Protein AF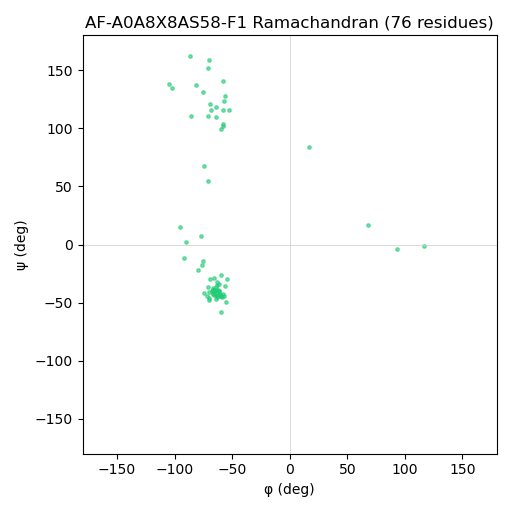-A0A8X8AS58-F1 (afdb_monomer)

Organism: Brassica carinata (NCBI:txid52824)

Sequence (78 aa):
MANQLQTPLSTSPKPGLTKEEEQQDSQEMVAMQAERIVYSLTFPMVFKAALEMGVIDTMAAVEAGMWLSPSEIVSSPY

Structure (mmCIF, N/CA/C/O backbone):
data_AF-A0A8X8AS58-F1
#
_entry.id   AF-A0A8X8AS58-F1
#
loop_
_atom_site.group_PDB
_atom_site.id
_atom_site.type_symbol
_atom_site.label_atom_id
_atom_site.label_alt_id
_atom_site.label_comp_id
_atom_site.label_asym_id
_atom_site.label_entity_id
_atom_site.label_seq_id
_atom_site.pdbx_PDB_ins_code
_atom_site.Cartn_x
_atom_site.Cartn_y
_atom_site.Cartn_z
_atom_site.occupancy
_atom_site.B_iso_or_equiv
_atom_site.auth_seq_id
_atom_site.auth_comp_id
_atom_site.auth_asym_id
_atom_site.auth_atom_id
_atom_site.pdbx_PDB_model_num
ATOM 1 N N . MET A 1 1 ? -19.338 -1.258 -13.901 1.00 38.59 1 MET A N 1
ATOM 2 C CA . MET A 1 1 ? -18.517 -0.712 -12.801 1.00 38.59 1 MET A CA 1
ATOM 3 C C . MET A 1 1 ? -19.386 -0.778 -11.552 1.00 38.59 1 MET A C 1
ATOM 5 O O . MET A 1 1 ? -20.335 -0.012 -11.453 1.00 38.59 1 MET A O 1
ATOM 9 N N . ALA A 1 2 ? -19.217 -1.811 -10.723 1.00 33.41 2 ALA A N 1
ATOM 10 C CA . ALA A 1 2 ? -20.102 -2.055 -9.586 1.00 33.41 2 ALA A CA 1
ATOM 11 C C . ALA A 1 2 ? -19.613 -1.238 -8.387 1.00 33.41 2 ALA A C 1
ATOM 13 O O . ALA A 1 2 ? -18.543 -1.499 -7.843 1.00 33.41 2 ALA A O 1
ATOM 14 N N . ASN A 1 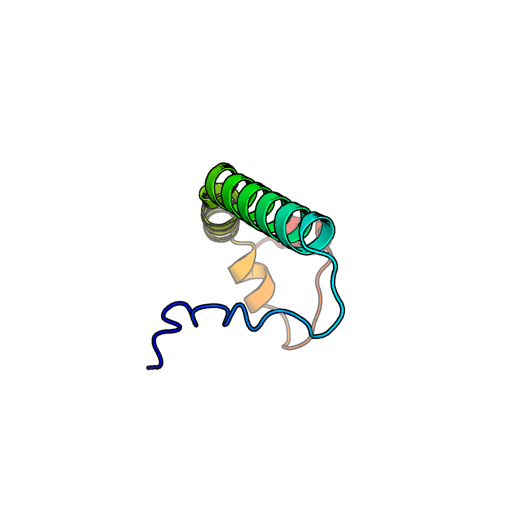3 ? -20.391 -0.228 -8.011 1.00 46.75 3 ASN A N 1
ATOM 15 C CA . ASN A 1 3 ? -20.177 0.520 -6.785 1.00 46.75 3 ASN A CA 1
ATOM 16 C C . ASN A 1 3 ? -20.552 -0.408 -5.624 1.00 46.75 3 ASN A C 1
ATOM 18 O O . ASN A 1 3 ? -21.728 -0.725 -5.457 1.00 46.75 3 ASN A O 1
ATOM 22 N N . GLN A 1 4 ? -19.559 -0.850 -4.850 1.00 51.88 4 GLN A N 1
ATOM 23 C CA . GLN A 1 4 ? -19.712 -1.615 -3.604 1.00 51.88 4 GLN A CA 1
ATOM 24 C C . GLN A 1 4 ? -20.269 -0.704 -2.494 1.00 51.88 4 GLN A C 1
ATOM 26 O O . GLN A 1 4 ? -19.665 -0.522 -1.437 1.00 51.88 4 GLN A O 1
ATOM 31 N N . LEU A 1 5 ? -21.404 -0.060 -2.776 1.00 52.72 5 LEU A N 1
ATOM 32 C CA . LEU A 1 5 ? -22.210 0.678 -1.820 1.00 52.72 5 LEU A CA 1
ATOM 33 C C . LEU A 1 5 ? -22.638 -0.320 -0.753 1.00 52.72 5 LEU A C 1
ATOM 35 O O . LEU A 1 5 ? -23.528 -1.130 -0.990 1.00 52.72 5 LEU A O 1
ATOM 39 N N . GLN A 1 6 ? -21.906 -0.279 0.362 1.00 56.38 6 GLN A N 1
ATOM 40 C CA . GLN A 1 6 ? -22.316 -0.654 1.709 1.00 56.38 6 GLN A CA 1
ATOM 41 C C . GLN A 1 6 ? -23.586 -1.500 1.697 1.00 56.38 6 GLN A C 1
ATOM 43 O O . GLN A 1 6 ? -24.691 -0.976 1.834 1.00 56.38 6 GLN A O 1
ATOM 48 N N . THR A 1 7 ? -23.432 -2.810 1.498 1.00 47.41 7 THR A N 1
ATOM 49 C CA . THR A 1 7 ? -24.498 -3.747 1.837 1.00 47.41 7 THR A CA 1
ATOM 50 C C . THR A 1 7 ? -24.870 -3.452 3.285 1.00 47.41 7 THR A C 1
ATOM 52 O O . THR A 1 7 ? -23.998 -3.604 4.149 1.00 47.41 7 THR A O 1
ATOM 55 N N . PRO A 1 8 ? -26.103 -2.996 3.573 1.00 48.53 8 PRO A N 1
ATOM 56 C CA . PRO A 1 8 ? -26.562 -2.908 4.942 1.00 48.53 8 PRO A CA 1
ATOM 57 C C . PRO A 1 8 ? -26.436 -4.328 5.475 1.00 48.53 8 PRO A C 1
ATOM 59 O O . PRO A 1 8 ? -27.046 -5.247 4.921 1.00 48.53 8 PRO A O 1
ATOM 62 N N . LEU A 1 9 ? -25.567 -4.530 6.464 1.00 52.72 9 LEU A N 1
ATOM 63 C CA . LEU A 1 9 ? -25.500 -5.787 7.190 1.00 52.72 9 LEU A CA 1
ATOM 64 C C . LEU A 1 9 ? -26.896 -5.972 7.773 1.00 52.72 9 LEU A C 1
ATOM 66 O O . LEU A 1 9 ? -27.289 -5.267 8.697 1.00 52.72 9 LEU A O 1
ATOM 70 N N . SER A 1 10 ? -27.683 -6.832 7.127 1.00 46.97 10 SER A N 1
ATOM 71 C CA . SER A 1 10 ? -28.997 -7.218 7.603 1.00 46.97 10 SER A CA 1
ATOM 72 C C . SER A 1 10 ? -28.778 -7.803 8.990 1.00 46.97 10 SER A C 1
ATOM 74 O O . SER A 1 10 ? -28.274 -8.915 9.131 1.00 46.97 10 SER A O 1
ATOM 76 N N . THR A 1 11 ? -29.102 -7.025 10.019 1.00 56.56 11 THR A N 1
ATOM 77 C CA . THR A 1 11 ? -29.193 -7.493 11.397 1.00 56.56 11 THR A CA 1
ATOM 78 C C . THR A 1 11 ? -30.475 -8.309 11.496 1.00 56.56 11 THR A C 1
ATOM 80 O O . THR A 1 11 ? -31.469 -7.880 12.078 1.00 56.56 11 THR A O 1
ATOM 83 N N . SER A 1 12 ? -30.512 -9.459 10.825 1.00 57.94 12 SER A N 1
ATOM 84 C CA . SER A 1 12 ? -31.470 -10.497 11.173 1.00 57.94 12 SER A CA 1
ATOM 85 C C . SER A 1 12 ? -31.041 -11.021 12.545 1.00 57.94 12 SER A C 1
ATOM 87 O O . SER A 1 12 ? -29.930 -11.559 12.630 1.00 57.94 12 SER A O 1
ATOM 89 N N . PRO A 1 13 ? -31.857 -10.862 13.605 1.00 54.78 13 PRO A N 1
ATO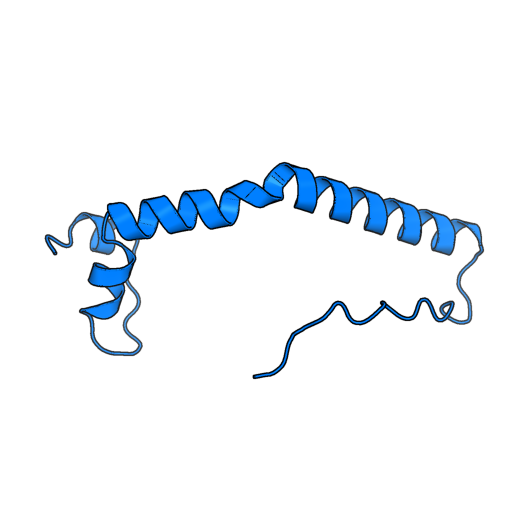M 90 C CA . PRO A 1 13 ? -31.516 -11.375 14.924 1.00 54.78 13 PRO A CA 1
ATOM 91 C C . PRO A 1 13 ? -31.249 -12.868 14.797 1.00 54.78 13 PRO A C 1
ATOM 93 O O . PRO A 1 13 ? -32.050 -13.604 14.207 1.00 54.78 13 PRO A O 1
ATOM 96 N N . LYS A 1 14 ? -30.097 -13.318 15.290 1.00 58.62 14 LYS A N 1
ATOM 97 C CA . LYS A 1 14 ? -29.736 -14.733 15.250 1.00 58.62 14 LYS A CA 1
ATOM 98 C C . LYS A 1 14 ? -30.759 -15.478 16.121 1.00 58.62 14 LYS A C 1
ATOM 100 O O . LYS A 1 14 ? -30.848 -15.168 17.310 1.00 58.62 14 LYS A O 1
ATOM 105 N N . PRO A 1 15 ? -31.566 -16.411 15.578 1.00 47.91 15 PRO A N 1
ATOM 106 C CA . PRO A 1 15 ? -32.632 -17.030 16.359 1.00 47.91 15 PRO A CA 1
ATOM 107 C C . PRO A 1 15 ? -32.015 -17.836 17.508 1.00 47.91 15 PRO A C 1
ATOM 109 O O . PRO A 1 15 ? -31.366 -18.850 17.263 1.00 47.91 15 PRO A O 1
ATOM 112 N N . GLY A 1 16 ? -32.184 -17.362 18.745 1.00 62.09 16 GLY A N 1
ATOM 113 C CA . GLY A 1 16 ? -31.672 -18.015 19.956 1.00 62.09 16 GLY A CA 1
ATOM 114 C C . GLY A 1 16 ? -30.630 -17.231 20.761 1.00 62.09 16 GLY A C 1
ATOM 115 O O . GLY A 1 16 ? -30.213 -17.736 21.798 1.00 62.09 16 GLY A O 1
ATOM 116 N N . LEU A 1 17 ? -30.227 -16.031 20.327 1.00 59.84 17 LEU A N 1
ATOM 117 C CA . LEU A 1 17 ? -29.318 -15.168 21.089 1.00 59.84 17 LEU A CA 1
ATOM 118 C C . LEU A 1 17 ? -30.088 -14.380 22.166 1.00 59.84 17 LEU A C 1
ATOM 120 O O . LEU A 1 17 ? -31.196 -13.896 21.919 1.00 59.84 17 LEU A O 1
ATOM 124 N N . THR A 1 18 ? -29.536 -14.268 23.375 1.00 68.94 18 THR A N 1
ATOM 125 C CA . THR A 1 18 ? -30.139 -13.443 24.435 1.00 68.94 18 THR A CA 1
ATOM 126 C C . THR A 1 18 ? -29.987 -11.952 24.098 1.00 68.94 18 THR A C 1
ATOM 128 O O . THR A 1 18 ? -29.046 -11.550 23.416 1.00 68.94 18 THR A O 1
ATOM 131 N N . LYS A 1 19 ? -30.908 -11.094 24.567 1.00 70.19 19 LYS A N 1
ATOM 132 C CA . LYS A 1 19 ? -30.876 -9.639 24.283 1.00 70.19 19 LYS A CA 1
ATOM 133 C C . LYS A 1 19 ? -29.545 -8.967 24.661 1.00 70.19 19 LYS A C 1
ATOM 135 O O . LYS A 1 19 ? -29.167 -7.973 24.052 1.00 70.19 19 LYS A O 1
ATOM 140 N N . GLU A 1 20 ? -28.860 -9.502 25.666 1.00 69.56 20 GLU A N 1
ATOM 141 C CA . GLU A 1 20 ? -27.588 -8.995 26.189 1.00 69.56 20 GLU A CA 1
ATOM 142 C C . GLU A 1 20 ? -26.419 -9.307 25.247 1.00 69.56 20 GLU A C 1
ATOM 144 O O . GLU A 1 20 ? -25.597 -8.437 24.967 1.00 69.56 20 GLU A O 1
ATOM 149 N N . GLU A 1 21 ? -26.388 -10.517 24.692 1.00 69.94 21 GLU A N 1
ATOM 150 C CA . GLU A 1 21 ? -25.394 -10.943 23.706 1.00 69.94 21 GLU A CA 1
ATOM 151 C C . GLU A 1 21 ? -25.538 -10.171 22.382 1.00 69.94 21 GLU A C 1
ATOM 153 O O . GLU A 1 21 ? -24.536 -9.767 21.798 1.00 69.94 21 GLU A O 1
ATOM 158 N N . GLU A 1 22 ? -26.768 -9.890 21.932 1.00 72.00 22 GLU A N 1
ATOM 159 C CA . GLU A 1 22 ? -27.016 -9.089 20.718 1.00 72.00 22 GLU A CA 1
ATOM 160 C C . GLU A 1 22 ? -26.574 -7.622 20.898 1.00 72.00 22 GLU A C 1
ATOM 162 O O . GLU A 1 22 ? -25.997 -7.014 19.992 1.00 72.00 22 GLU A O 1
ATOM 167 N N . GLN A 1 23 ? -26.779 -7.053 22.095 1.00 71.62 23 GLN A N 1
ATOM 168 C CA . GLN A 1 23 ? -26.273 -5.721 22.438 1.00 71.62 23 GLN A CA 1
ATOM 169 C C . GLN A 1 23 ? -24.744 -5.679 22.506 1.00 71.62 23 GLN A C 1
ATOM 171 O O . GLN A 1 23 ? -24.152 -4.726 21.998 1.00 71.62 23 GLN A O 1
ATOM 176 N N . GLN A 1 24 ? -24.102 -6.691 23.089 1.00 71.31 24 GLN A N 1
ATOM 177 C CA . GLN A 1 24 ? -22.644 -6.758 23.162 1.00 71.31 24 GLN A CA 1
ATOM 178 C C . GLN A 1 24 ? -22.015 -6.840 21.764 1.00 71.31 24 GLN A C 1
ATOM 180 O O . GLN A 1 24 ? -21.099 -6.074 21.467 1.00 71.31 24 GLN A O 1
ATOM 185 N N . ASP A 1 25 ? -22.564 -7.683 20.886 1.00 73.25 25 ASP A N 1
ATOM 186 C CA . ASP A 1 25 ? -22.108 -7.839 19.498 1.00 73.25 25 ASP A CA 1
ATOM 187 C C . ASP A 1 25 ? -22.264 -6.519 18.715 1.00 73.25 25 ASP A C 1
ATOM 189 O O . ASP A 1 25 ? -21.369 -6.080 17.991 1.00 73.25 25 ASP A O 1
ATOM 193 N N . SER A 1 26 ? -23.370 -5.796 18.937 1.00 78.06 26 SER A N 1
ATOM 194 C CA . SER A 1 26 ? -23.579 -4.472 18.338 1.00 78.06 26 SER A CA 1
ATOM 195 C C . SER A 1 26 ? -22.566 -3.425 18.820 1.00 78.06 26 SER A C 1
ATOM 197 O O . SER A 1 26 ? -22.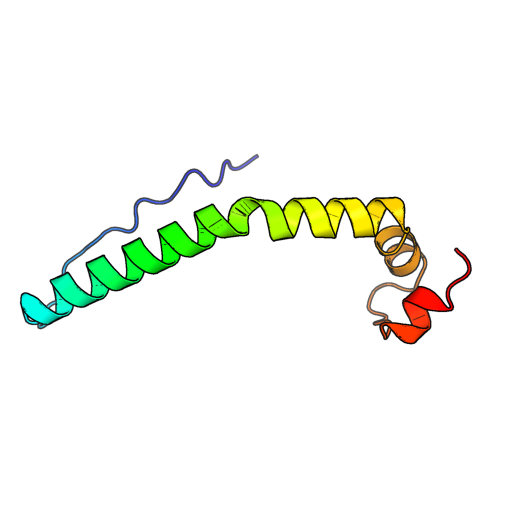071 -2.628 18.022 1.00 78.06 26 SER A O 1
ATOM 199 N N . GLN A 1 27 ? -22.209 -3.446 20.106 1.00 79.69 27 GLN A N 1
ATOM 200 C CA . GLN A 1 27 ? -21.232 -2.528 20.682 1.00 79.69 27 GLN A CA 1
ATOM 201 C C . GLN A 1 27 ? -19.814 -2.835 20.186 1.00 79.69 27 GLN A C 1
ATOM 203 O O . GLN A 1 27 ? -19.069 -1.910 19.860 1.00 79.69 27 GLN A O 1
ATOM 208 N N . GLU A 1 28 ? -19.456 -4.113 20.079 1.00 81.62 28 GLU A N 1
ATOM 209 C CA . GLU A 1 28 ? -18.176 -4.562 19.529 1.00 81.62 28 GLU A CA 1
ATOM 210 C C . GLU A 1 28 ? -18.038 -4.181 18.047 1.00 81.62 28 GLU A C 1
ATOM 212 O O . GLU A 1 28 ? -17.017 -3.622 17.638 1.00 81.62 28 GLU A O 1
ATOM 217 N N . MET A 1 29 ? -19.095 -4.364 17.247 1.00 84.50 29 MET A N 1
ATOM 218 C CA . MET A 1 29 ? -19.116 -3.920 15.849 1.00 84.50 29 MET A CA 1
ATOM 219 C C . MET A 1 29 ? -18.957 -2.399 15.708 1.00 84.50 29 MET A C 1
ATOM 221 O O . MET A 1 29 ? -18.246 -1.932 14.812 1.00 84.50 29 MET A O 1
ATOM 225 N N . VAL A 1 30 ? -19.596 -1.614 16.583 1.00 84.31 30 VAL A N 1
ATOM 226 C CA . VAL A 1 30 ? -19.455 -0.148 16.602 1.00 84.31 30 VAL A CA 1
ATOM 227 C C . VAL A 1 30 ? -18.038 0.263 17.005 1.00 84.31 30 VAL A C 1
ATOM 229 O O . VAL A 1 30 ? -17.459 1.142 16.365 1.00 84.31 30 VAL A O 1
ATOM 232 N N . ALA A 1 31 ? -17.449 -0.390 18.010 1.00 86.75 31 ALA A N 1
ATOM 233 C CA . ALA A 1 31 ? -16.068 -0.145 18.419 1.00 86.75 31 ALA A CA 1
ATOM 234 C C . ALA A 1 31 ? -15.084 -0.447 17.277 1.00 86.75 31 ALA A C 1
ATOM 236 O O . ALA A 1 31 ? -14.235 0.383 16.958 1.00 86.75 31 ALA A O 1
ATOM 237 N N . MET A 1 32 ? -15.270 -1.566 16.574 1.00 85.81 32 MET A N 1
ATOM 238 C CA . MET A 1 32 ? -14.449 -1.929 15.419 1.00 85.81 32 MET A CA 1
ATOM 239 C C . MET A 1 32 ? -14.607 -0.936 14.255 1.00 85.81 32 MET A C 1
ATOM 241 O O . MET A 1 32 ? -13.636 -0.623 13.563 1.00 85.81 32 MET A O 1
ATOM 245 N N . GLN A 1 33 ? -15.812 -0.401 14.017 1.00 88.12 33 GLN A N 1
ATOM 246 C CA . GLN A 1 33 ? -15.989 0.687 13.049 1.00 88.12 33 GLN A CA 1
ATOM 247 C C . GLN A 1 33 ? -15.262 1.960 13.479 1.00 88.12 33 GLN A C 1
ATOM 249 O O . GLN A 1 33 ? -14.622 2.594 12.639 1.00 88.12 33 GLN A O 1
ATOM 254 N N . ALA A 1 34 ? -15.321 2.324 14.760 1.00 90.25 34 ALA A N 1
ATOM 255 C CA . ALA A 1 34 ? -14.597 3.478 15.277 1.00 90.25 34 ALA A CA 1
ATOM 256 C C . ALA A 1 34 ? -13.081 3.310 15.089 1.00 90.25 34 ALA A C 1
ATOM 258 O O . ALA A 1 34 ? -12.428 4.226 14.593 1.00 90.25 34 ALA A O 1
ATOM 259 N N . GLU A 1 35 ? -12.530 2.126 15.368 1.00 88.75 35 GLU A N 1
ATOM 260 C CA . GLU A 1 35 ? -11.123 1.808 15.097 1.00 88.75 35 GLU A CA 1
ATOM 261 C C . GLU A 1 35 ? -10.775 1.943 13.609 1.00 88.75 35 GLU A C 1
ATOM 263 O O . GLU A 1 35 ? -9.772 2.566 13.260 1.00 88.75 35 GLU A O 1
ATOM 268 N N . ARG A 1 36 ? -11.627 1.437 12.706 1.00 89.56 36 ARG A N 1
ATOM 269 C CA . ARG A 1 36 ? -11.436 1.609 11.254 1.00 89.56 36 ARG A CA 1
ATOM 270 C C . ARG A 1 36 ? -11.458 3.074 10.828 1.00 89.56 36 ARG A C 1
ATOM 272 O O . ARG A 1 36 ? -10.737 3.429 9.902 1.00 89.56 36 ARG A O 1
ATOM 279 N N . ILE A 1 37 ? -12.260 3.921 11.474 1.00 90.81 37 ILE A N 1
ATOM 280 C CA . ILE A 1 37 ? -12.288 5.366 11.209 1.00 90.81 37 ILE A CA 1
ATOM 281 C C . ILE A 1 37 ? -10.999 6.022 11.715 1.00 90.81 37 ILE A C 1
ATOM 283 O O . ILE A 1 37 ? -10.373 6.776 10.968 1.00 90.81 37 ILE A O 1
ATOM 287 N N . VAL A 1 38 ? -10.564 5.701 12.938 1.00 91.62 38 VAL A N 1
ATOM 288 C CA . VAL A 1 38 ? -9.315 6.213 13.532 1.00 91.62 38 VAL A CA 1
ATOM 289 C C . VAL A 1 38 ? -8.109 5.857 12.662 1.00 91.62 38 VAL A C 1
ATOM 291 O O . VAL A 1 38 ? -7.262 6.709 12.396 1.00 91.62 38 VAL A O 1
ATOM 294 N N . TYR A 1 39 ? -8.064 4.629 12.146 1.00 93.00 39 TYR A N 1
ATOM 295 C CA . TYR A 1 39 ? -7.002 4.151 11.263 1.00 93.00 39 TYR A CA 1
ATOM 296 C C . TYR A 1 39 ? -7.340 4.269 9.771 1.00 93.00 39 TYR A C 1
ATOM 298 O O . TYR A 1 39 ? -6.636 3.708 8.939 1.00 93.00 39 TYR A O 1
ATOM 306 N N . SER A 1 40 ? -8.368 5.029 9.389 1.00 92.06 40 SER A N 1
ATOM 307 C CA . SER A 1 40 ? -8.809 5.121 7.985 1.00 92.06 40 SER A CA 1
ATOM 308 C C . SER A 1 40 ? -7.722 5.634 7.037 1.00 92.06 40 SER A C 1
ATOM 310 O O . SER A 1 40 ? -7.718 5.305 5.851 1.00 92.06 40 SER A O 1
ATOM 312 N N . LEU A 1 41 ? -6.773 6.413 7.564 1.00 94.44 41 LEU A N 1
ATOM 313 C CA . LEU A 1 41 ? -5.684 7.001 6.795 1.00 94.44 41 LEU A CA 1
ATOM 314 C C . LEU A 1 41 ? -4.408 6.150 6.759 1.0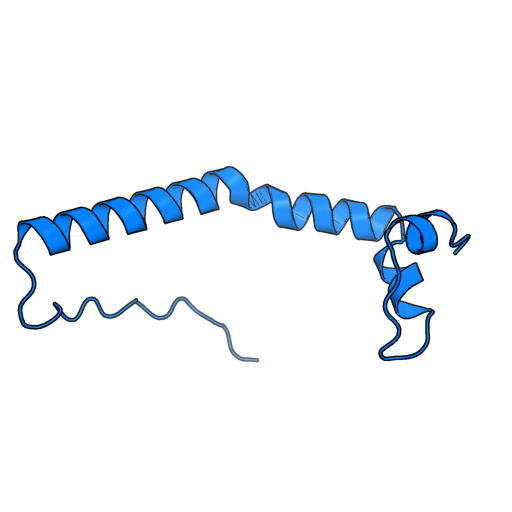0 94.44 41 LEU A C 1
ATOM 316 O O . LEU A 1 41 ? -3.534 6.448 5.947 1.00 94.44 41 LEU A O 1
ATOM 320 N N . THR A 1 42 ? -4.271 5.098 7.577 1.00 95.06 42 THR A N 1
ATOM 321 C CA . THR A 1 42 ? -3.026 4.305 7.601 1.00 95.06 42 THR A CA 1
ATOM 322 C C . THR A 1 42 ? -2.790 3.604 6.271 1.00 95.06 42 THR A C 1
ATOM 324 O O . THR A 1 42 ? -1.702 3.727 5.715 1.00 95.06 42 THR A O 1
ATOM 327 N N . PHE A 1 43 ? -3.811 2.950 5.709 1.00 93.44 43 PHE A N 1
ATOM 328 C CA . PHE A 1 43 ? -3.700 2.307 4.399 1.00 93.44 43 PHE A CA 1
ATOM 329 C C . PHE A 1 43 ? -3.345 3.291 3.271 1.00 93.44 43 PHE A C 1
ATOM 331 O O . PHE A 1 43 ? -2.306 3.087 2.644 1.00 93.44 43 PHE A O 1
ATOM 338 N N . PRO A 1 44 ? -4.121 4.362 2.993 1.00 96.19 44 PRO A N 1
ATOM 339 C CA . PRO A 1 44 ? -3.807 5.253 1.878 1.00 96.19 44 PRO A CA 1
ATOM 340 C C . PRO A 1 44 ? -2.462 5.970 2.049 1.00 96.19 44 PRO A C 1
ATOM 342 O O . PRO A 1 44 ? -1.778 6.196 1.055 1.00 96.19 44 PRO A O 1
ATOM 345 N N . MET A 1 45 ? -2.037 6.283 3.279 1.00 98.06 45 MET A N 1
ATOM 346 C CA . MET A 1 45 ? -0.726 6.899 3.514 1.00 98.06 45 MET A CA 1
ATOM 347 C C . MET A 1 45 ? 0.434 5.926 3.295 1.00 98.06 45 MET A C 1
ATOM 349 O O . MET A 1 45 ? 1.414 6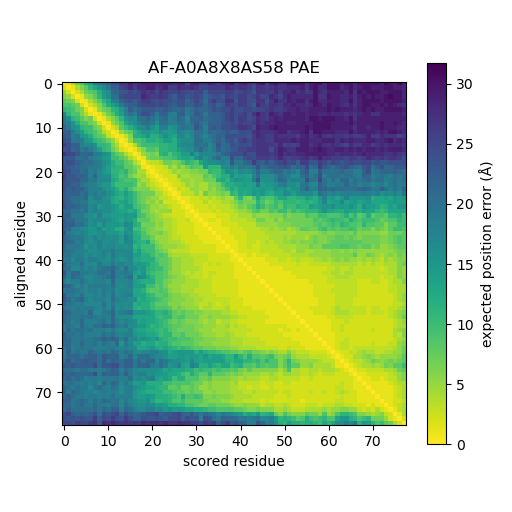.290 2.648 1.00 98.06 45 MET A O 1
ATOM 353 N N . VAL A 1 46 ? 0.335 4.687 3.787 1.00 97.19 46 VAL A N 1
ATOM 354 C CA . VAL A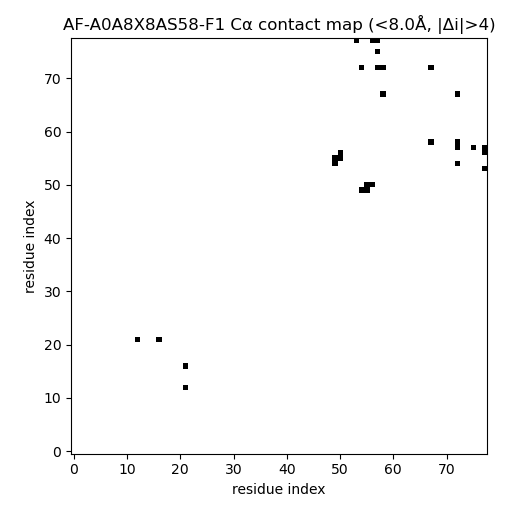 1 46 ? 1.358 3.657 3.537 1.00 97.19 46 VAL A CA 1
ATOM 355 C C . VAL A 1 46 ? 1.399 3.297 2.054 1.00 97.19 46 VAL A C 1
ATOM 357 O O . VAL A 1 46 ? 2.478 3.155 1.486 1.00 97.19 46 VAL A O 1
ATOM 360 N N . PHE A 1 47 ? 0.239 3.222 1.403 1.00 96.88 47 PHE A N 1
ATOM 361 C CA . PHE A 1 47 ? 0.150 2.986 -0.032 1.00 96.88 47 PHE A CA 1
ATOM 362 C C . PHE A 1 47 ? 0.790 4.121 -0.841 1.00 96.88 47 PHE A C 1
ATOM 364 O O . PHE A 1 47 ? 1.584 3.855 -1.740 1.00 96.88 47 PHE A O 1
ATOM 371 N N . LYS A 1 48 ? 0.528 5.385 -0.480 1.00 97.19 48 LYS A N 1
ATOM 372 C CA . LYS A 1 48 ? 1.207 6.551 -1.068 1.00 97.19 48 LYS A CA 1
ATOM 373 C C . LYS A 1 48 ? 2.726 6.427 -0.940 1.00 97.19 48 LYS A C 1
ATOM 375 O O . LYS A 1 48 ? 3.426 6.572 -1.935 1.00 97.19 48 LYS A O 1
ATOM 380 N N . ALA A 1 49 ? 3.228 6.122 0.255 1.00 96.69 49 ALA A N 1
ATOM 381 C CA . ALA A 1 49 ? 4.659 5.950 0.481 1.00 96.69 49 ALA A CA 1
ATOM 382 C C . ALA A 1 49 ? 5.240 4.789 -0.344 1.00 96.69 49 ALA A C 1
ATOM 384 O O . ALA A 1 49 ? 6.326 4.920 -0.893 1.00 96.69 49 ALA A O 1
ATOM 385 N N . ALA A 1 50 ? 4.513 3.676 -0.487 1.00 95.56 50 ALA A N 1
ATOM 386 C CA . ALA A 1 50 ? 4.938 2.549 -1.317 1.00 95.56 50 ALA A CA 1
ATOM 387 C C . ALA A 1 50 ? 5.061 2.921 -2.806 1.00 95.56 50 ALA A C 1
ATOM 389 O O . ALA A 1 50 ? 5.965 2.427 -3.476 1.00 95.56 50 ALA A O 1
ATOM 390 N N . LEU A 1 51 ? 4.192 3.802 -3.316 1.00 95.06 51 LEU A N 1
ATOM 391 C CA . LEU A 1 51 ? 4.304 4.346 -4.673 1.00 95.06 51 LEU A CA 1
ATOM 392 C C . LEU A 1 51 ? 5.495 5.304 -4.805 1.00 95.06 51 LEU A C 1
ATOM 394 O O . LEU A 1 51 ? 6.282 5.175 -5.731 1.00 95.06 51 LEU A O 1
ATOM 398 N N . GLU A 1 52 ? 5.655 6.240 -3.866 1.00 95.62 52 GLU A N 1
ATOM 399 C CA . GLU A 1 52 ? 6.748 7.229 -3.892 1.00 95.62 52 GLU A CA 1
ATOM 400 C C . GLU A 1 52 ? 8.133 6.589 -3.721 1.00 95.62 52 GLU A C 1
ATOM 402 O O . GLU A 1 52 ? 9.121 7.108 -4.234 1.00 95.62 52 GLU A O 1
ATOM 407 N N . MET A 1 53 ? 8.198 5.459 -3.016 1.00 92.94 53 MET A N 1
ATOM 408 C CA . MET A 1 53 ? 9.406 4.655 -2.833 1.00 92.94 53 MET A CA 1
ATOM 409 C C . MET A 1 53 ? 9.583 3.577 -3.909 1.00 92.94 53 MET A C 1
ATOM 411 O O . MET A 1 53 ? 10.523 2.792 -3.800 1.00 92.94 53 MET A O 1
ATOM 415 N N . GLY A 1 54 ? 8.687 3.487 -4.901 1.00 93.00 54 GLY A N 1
ATOM 416 C CA . GLY A 1 54 ? 8.831 2.541 -6.010 1.00 93.00 54 GLY A CA 1
ATOM 417 C C . GLY A 1 54 ? 8.688 1.069 -5.649 1.00 93.00 54 GLY A C 1
ATOM 418 O O . GLY A 1 54 ? 9.087 0.194 -6.418 1.00 93.00 54 GLY A O 1
ATOM 419 N N . VAL A 1 55 ? 8.123 0.771 -4.477 1.00 94.44 55 VAL A N 1
ATOM 420 C CA . VAL A 1 55 ? 7.902 -0.605 -4.014 1.00 94.44 55 VAL A CA 1
ATOM 421 C C . VAL A 1 55 ? 6.991 -1.341 -4.992 1.00 94.44 55 VAL A C 1
ATOM 423 O O . VAL A 1 55 ? 7.256 -2.487 -5.345 1.00 94.44 55 VAL A O 1
ATOM 426 N N . ILE A 1 56 ? 5.938 -0.671 -5.465 1.00 93.56 56 ILE A N 1
ATOM 427 C CA . ILE A 1 56 ? 4.989 -1.257 -6.419 1.00 93.56 56 ILE A CA 1
ATOM 428 C C . ILE A 1 56 ? 5.650 -1.500 -7.779 1.00 93.56 56 ILE A C 1
ATOM 430 O O . ILE A 1 56 ? 5.441 -2.558 -8.366 1.00 93.56 56 ILE A O 1
ATOM 434 N N . ASP A 1 57 ? 6.488 -0.572 -8.245 1.00 93.44 57 ASP A N 1
ATOM 435 C CA . ASP A 1 57 ? 7.208 -0.710 -9.516 1.00 93.44 57 ASP A CA 1
ATOM 436 C C . ASP A 1 57 ? 8.213 -1.867 -9.461 1.00 93.44 57 ASP A C 1
ATOM 438 O O . ASP A 1 57 ? 8.249 -2.707 -10.357 1.00 93.44 57 ASP A O 1
ATOM 442 N N . THR A 1 58 ? 8.948 -1.980 -8.352 1.00 92.75 58 THR A N 1
ATOM 443 C CA . THR A 1 58 ? 9.855 -3.102 -8.073 1.00 92.75 58 THR A CA 1
ATOM 444 C C . THR A 1 58 ? 9.125 -4.445 -8.108 1.00 92.75 58 THR A C 1
ATOM 446 O O . THR A 1 58 ? 9.607 -5.408 -8.702 1.00 92.75 58 THR A O 1
ATOM 449 N N . MET A 1 59 ? 7.939 -4.520 -7.498 1.00 91.56 59 MET A N 1
ATOM 450 C CA . MET A 1 59 ? 7.116 -5.732 -7.524 1.00 91.56 59 MET A CA 1
ATOM 451 C C . MET A 1 59 ? 6.532 -6.023 -8.913 1.00 91.56 59 MET A C 1
ATOM 453 O O . MET A 1 59 ? 6.300 -7.182 -9.241 1.00 91.56 59 MET A O 1
ATOM 457 N N . ALA A 1 60 ? 6.276 -5.000 -9.728 1.00 91.38 60 ALA A N 1
ATOM 458 C CA . ALA A 1 60 ? 5.750 -5.162 -11.082 1.00 91.38 60 ALA A CA 1
ATOM 459 C C . ALA A 1 60 ? 6.828 -5.560 -12.107 1.00 91.38 60 ALA A C 1
ATOM 461 O O . ALA A 1 60 ? 6.494 -6.115 -13.152 1.00 91.38 60 ALA A O 1
ATOM 462 N N . ALA A 1 61 ? 8.103 -5.280 -11.822 1.00 91.50 61 ALA A N 1
ATOM 463 C CA . ALA A 1 61 ? 9.228 -5.588 -12.702 1.00 91.50 61 ALA A CA 1
ATOM 464 C C . ALA A 1 61 ? 9.637 -7.073 -12.695 1.00 91.50 61 ALA A C 1
ATOM 466 O O . ALA A 1 61 ? 10.330 -7.523 -13.610 1.00 91.50 61 ALA A O 1
ATOM 467 N N . VAL A 1 62 ? 9.225 -7.840 -11.681 1.00 90.44 62 VAL A N 1
ATOM 468 C CA . VAL A 1 62 ? 9.533 -9.274 -11.579 1.00 90.44 62 VAL A CA 1
ATOM 469 C C . VAL A 1 62 ? 8.516 -10.143 -12.314 1.00 90.44 62 VAL A C 1
ATOM 471 O O . VAL A 1 62 ? 7.414 -9.711 -12.651 1.00 90.44 62 VAL A O 1
ATOM 474 N N . GLU A 1 63 ? 8.891 -11.396 -12.585 1.00 90.00 63 GLU A N 1
ATOM 475 C CA . GLU A 1 63 ? 8.006 -12.352 -13.249 1.00 90.00 63 GLU A CA 1
ATOM 476 C C . GLU A 1 63 ? 6.700 -12.547 -12.463 1.00 90.00 63 GLU A C 1
ATOM 478 O O . GLU A 1 63 ? 6.682 -12.612 -11.230 1.00 90.00 63 GLU A O 1
ATOM 483 N N . ALA A 1 64 ? 5.585 -12.663 -13.187 1.00 87.00 64 ALA A N 1
ATOM 484 C CA . ALA A 1 64 ? 4.276 -12.859 -12.584 1.00 87.00 64 ALA A CA 1
ATOM 485 C C . ALA A 1 64 ? 4.259 -14.112 -11.689 1.00 87.00 64 ALA A C 1
ATOM 487 O O . ALA A 1 64 ? 4.531 -15.223 -12.137 1.00 87.00 64 ALA A O 1
ATOM 488 N N . GLY A 1 65 ? 3.892 -13.928 -10.419 1.00 86.31 65 GLY A N 1
ATOM 489 C CA . GLY A 1 65 ? 3.867 -15.000 -9.419 1.00 86.31 65 GLY A CA 1
ATOM 490 C C . GLY A 1 65 ? 5.150 -15.127 -8.592 1.00 86.31 65 GLY A C 1
ATOM 491 O O . GLY A 1 65 ? 5.173 -15.920 -7.650 1.00 86.31 65 GLY A O 1
ATOM 492 N N . MET A 1 66 ? 6.182 -14.331 -8.885 1.00 90.25 66 MET A N 1
ATOM 493 C CA . MET A 1 66 ? 7.358 -14.205 -8.032 1.00 90.25 66 MET A CA 1
ATOM 494 C C . MET A 1 66 ? 7.037 -13.355 -6.798 1.00 90.25 66 MET A C 1
ATOM 496 O O . MET A 1 66 ? 6.477 -12.265 -6.899 1.00 90.25 66 MET A O 1
ATOM 500 N N . TRP A 1 67 ? 7.408 -13.856 -5.622 1.00 91.25 67 TRP A 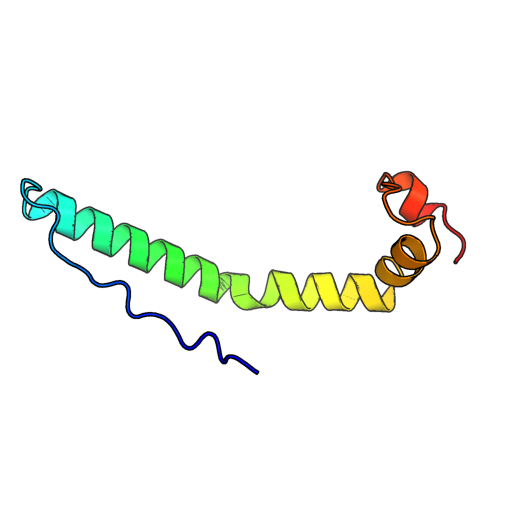N 1
ATOM 501 C CA . TRP A 1 67 ? 7.299 -13.125 -4.363 1.00 91.25 67 TRP A CA 1
ATOM 502 C C . TRP A 1 67 ? 8.669 -12.603 -3.958 1.00 91.25 67 TRP A C 1
ATOM 504 O O . TRP A 1 67 ? 9.645 -13.348 -3.996 1.00 91.25 67 TRP A O 1
ATOM 514 N N . LEU A 1 68 ? 8.718 -11.341 -3.542 1.00 90.25 68 LEU A N 1
ATOM 515 C CA . LEU A 1 68 ? 9.922 -10.705 -3.027 1.00 90.25 68 LEU A CA 1
ATOM 516 C C . LEU A 1 68 ? 9.828 -10.565 -1.511 1.00 90.25 68 LEU A C 1
ATOM 518 O O . LEU A 1 68 ? 8.794 -10.174 -0.963 1.00 90.25 68 LEU A O 1
ATOM 522 N N . SER A 1 69 ? 10.927 -10.848 -0.830 1.00 94.75 69 SER A N 1
ATOM 523 C CA . SER A 1 69 ? 11.119 -10.456 0.559 1.00 94.75 69 SER A CA 1
ATOM 524 C C . SER A 1 69 ? 11.306 -8.934 0.677 1.00 94.75 69 SER A C 1
ATOM 526 O O . SER A 1 69 ? 11.725 -8.274 -0.278 1.00 94.75 69 SER A O 1
ATOM 528 N N . PRO A 1 70 ? 11.071 -8.343 1.863 1.00 92.69 70 PRO A N 1
ATOM 529 C CA . PRO A 1 70 ? 11.315 -6.917 2.078 1.00 92.69 70 PRO A CA 1
ATOM 530 C C . PRO A 1 70 ? 12.756 -6.487 1.773 1.00 92.69 70 PRO A C 1
ATOM 532 O O . PRO A 1 70 ? 12.976 -5.399 1.248 1.00 92.69 70 PRO A O 1
ATOM 535 N N . SER A 1 71 ? 13.744 -7.338 2.071 1.00 93.50 71 SER A N 1
ATOM 536 C CA . SER A 1 71 ? 15.149 -7.061 1.757 1.00 93.50 71 SER A CA 1
ATOM 537 C C . SER A 1 71 ? 15.406 -7.037 0.254 1.00 93.50 71 SER A C 1
ATOM 539 O O . SER A 1 71 ? 16.140 -6.168 -0.202 1.00 93.50 71 SER A O 1
ATOM 541 N N . GLU A 1 72 ? 14.774 -7.935 -0.507 1.00 93.06 72 GLU A N 1
ATOM 542 C CA . GLU A 1 72 ? 14.875 -7.952 -1.971 1.00 93.06 72 GLU A CA 1
ATOM 543 C C . GLU A 1 72 ? 14.254 -6.697 -2.585 1.00 93.06 72 GLU A C 1
ATOM 545 O O . GLU A 1 72 ? 14.874 -6.088 -3.452 1.00 93.06 72 GLU A O 1
ATOM 550 N N . ILE A 1 73 ? 13.106 -6.246 -2.065 1.00 92.44 73 ILE A N 1
ATOM 551 C CA . ILE A 1 73 ? 12.469 -4.985 -2.477 1.00 92.44 73 ILE A CA 1
ATOM 552 C C . ILE A 1 73 ? 13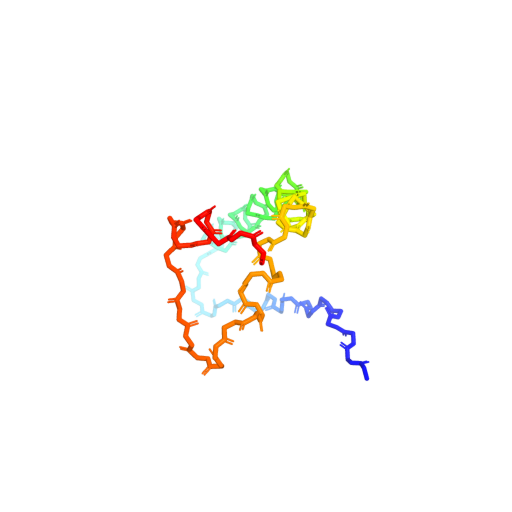.405 -3.793 -2.241 1.00 92.44 73 ILE A C 1
ATOM 554 O O . ILE A 1 73 ? 13.559 -2.956 -3.119 1.00 92.44 73 ILE A O 1
ATOM 558 N N . VAL A 1 74 ? 14.061 -3.720 -1.078 1.00 91.62 74 VAL A N 1
ATOM 559 C CA . VAL A 1 74 ? 14.983 -2.616 -0.745 1.00 91.62 74 VAL A CA 1
ATOM 560 C C . VAL A 1 74 ? 16.282 -2.682 -1.549 1.00 91.62 74 VAL A C 1
ATOM 562 O O . VAL A 1 74 ? 16.843 -1.649 -1.902 1.00 91.62 74 VAL A O 1
ATOM 565 N N . SER A 1 75 ? 16.785 -3.888 -1.813 1.00 87.50 75 SER A N 1
ATOM 566 C CA . SER A 1 75 ? 17.984 -4.086 -2.631 1.00 87.50 75 SER A CA 1
ATOM 567 C C . SER A 1 75 ? 17.728 -3.891 -4.122 1.00 87.50 75 SER A C 1
ATOM 569 O O . SER A 1 75 ? 18.685 -3.783 -4.889 1.00 87.50 75 SER A O 1
ATOM 571 N N . SER A 1 76 ? 16.454 -3.867 -4.524 1.00 74.19 76 SER A N 1
ATOM 572 C CA . SER A 1 76 ? 16.069 -3.637 -5.902 1.00 74.19 76 SER A CA 1
ATOM 573 C C . SER A 1 76 ? 16.381 -2.184 -6.265 1.00 74.19 76 SER A C 1
ATOM 575 O O . SER A 1 76 ? 15.878 -1.265 -5.616 1.00 74.19 76 SER A O 1
ATOM 577 N N . PRO A 1 77 ? 17.224 -1.946 -7.277 1.00 64.12 77 PRO A N 1
ATOM 578 C CA . PRO A 1 77 ? 17.723 -0.616 -7.609 1.00 64.12 77 PRO A CA 1
ATOM 579 C C . PRO A 1 77 ? 16.710 0.263 -8.353 1.00 64.12 77 PRO A C 1
ATOM 581 O O . PRO A 1 77 ? 17.090 1.369 -8.740 1.00 64.12 77 PRO A O 1
ATOM 584 N N . TYR A 1 78 ? 15.460 -0.197 -8.496 1.00 57.03 78 TYR A N 1
ATOM 585 C CA . TYR A 1 78 ? 14.612 0.004 -9.678 1.00 57.03 78 TYR A CA 1
ATOM 586 C C . TYR A 1 78 ? 15.159 -0.713 -10.916 1.00 57.03 78 TYR A C 1
ATOM 588 O O . TYR A 1 78 ? 16.325 -0.468 -11.301 1.00 57.03 78 TYR A O 1
#

Solvent-accessible surface area (backbone atoms only — not comparable to full-atom values): 5007 Å² total; per-residue (Å²): 135,85,78,86,69,72,74,76,79,77,81,66,78,64,91,86,67,54,78,66,58,54,50,50,51,52,51,50,53,51,50,52,50,49,51,48,60,76,50,55,57,54,58,63,50,53,51,50,50,34,55,79,66,39,50,56,56,52,62,65,73,48,64,93,88,68,83,75,53,73,65,54,58,69,69,48,86,114

Foldseek 3Di:
DDDPPDPPPPPPPDPPDDPVRSVVVVVVVVVVVVVCVVCVCVVVVVVVVCVVLCLVVLVVPDDPPDDDDPVRSVVRPD

Radius of gyration: 20.65 Å; Cα contacts (8 Å, |Δi|>4): 15; chains: 1; bounding box: 51×25×39 Å

InterPro domains:
  IPR036388 Winged helix-like DNA-binding domain superfamily [G3DSA:1.10.10.10] (14-77)
  IPR036390 Winged helix DNA-binding domain superfamily [SSF46785] (31-75)

Mean predicted aligned error: 12.44 Å

pLDDT: mean 79.45, std 17.4, range [33.41, 98.06]

Secondary structure (DSSP, 8-state):
-----------PPPTT--HHHHHHHHHHHHHHHHHHHHTTTHHHHHHHHHHHTTHHHHHHHSPTT----HHHHHH---